Protein AF-A0A944GP94-F1 (afdb_monomer_lite)

Secondary structure (DSSP, 8-state):
----EEE--EEE-SSEEEEEEEEE-TTPPPPPEEEEEEETTEEEEEE-SS-EEEEEEESSTT--EEEEEEEEEEE-TT--EEEEE--GGGGTTTS-EE-TT--EEEEEEEEE-

pLDDT: mean 74.19, std 15.88, range [34.75, 95.69]

Foldseek 3Di:
DPPQDWDWDWDDDPWKTKTKTFRDDPPADDWDKDWDAPDPFKIKIKTFAGKIFIAMATPDPPKDKDWPWKWKWDADPVGDTDTDTDDDVCCVVRGHIAHHRGITMIMTGMDID

Radius of gyration: 14.5 Å; chains: 1; bounding box: 32×46×35 Å

Structure (mmCIF, N/CA/C/O backbone):
data_AF-A0A944GP94-F1
#
_entry.id   AF-A0A944GP94-F1
#
loop_
_atom_site.group_PDB
_atom_site.id
_atom_site.type_symbol
_atom_site.label_atom_id
_atom_site.label_alt_id
_atom_site.label_comp_id
_atom_site.label_asym_id
_atom_site.label_entity_id
_atom_site.label_seq_id
_atom_site.pdbx_PDB_ins_code
_atom_site.Cartn_x
_atom_site.Cartn_y
_atom_site.Cartn_z
_atom_site.occupancy
_atom_site.B_iso_or_equiv
_atom_site.auth_seq_id
_atom_site.auth_comp_id
_atom_site.auth_asym_id
_atom_site.auth_atom_id
_atom_site.pdbx_PDB_model_num
ATOM 1 N N . MET A 1 1 ? 13.403 26.882 -11.442 1.00 34.75 1 MET A N 1
ATOM 2 C CA . MET A 1 1 ? 13.117 25.607 -10.755 1.00 34.75 1 MET A CA 1
ATOM 3 C C . MET A 1 1 ? 11.745 25.187 -11.240 1.00 34.75 1 MET A C 1
ATOM 5 O O . MET A 1 1 ? 10.905 26.077 -11.268 1.00 34.75 1 MET A O 1
ATOM 9 N N . PRO A 1 2 ? 11.532 23.957 -11.732 1.00 37.09 2 PRO A N 1
ATOM 10 C CA . PRO A 1 2 ? 10.187 23.540 -12.100 1.00 37.09 2 PRO A CA 1
ATOM 11 C C . PRO A 1 2 ? 9.357 23.411 -10.820 1.00 37.09 2 PRO A C 1
ATOM 13 O O . PRO A 1 2 ? 9.845 22.878 -9.820 1.00 37.09 2 PRO A O 1
ATOM 16 N N . ASP A 1 3 ? 8.147 23.959 -10.848 1.00 39.84 3 ASP A N 1
ATOM 17 C CA . ASP A 1 3 ? 7.186 23.879 -9.755 1.00 39.84 3 ASP A CA 1
ATOM 18 C C . ASP A 1 3 ? 6.736 22.420 -9.612 1.00 39.84 3 ASP A C 1
ATOM 20 O O . ASP A 1 3 ? 5.954 21.919 -10.417 1.00 39.84 3 ASP A O 1
ATOM 24 N N . ALA A 1 4 ? 7.261 21.718 -8.605 1.00 43.09 4 ALA A N 1
ATOM 25 C CA . ALA A 1 4 ? 6.789 20.385 -8.250 1.00 43.09 4 ALA A CA 1
ATOM 26 C C . ALA A 1 4 ? 5.359 20.508 -7.704 1.00 43.09 4 ALA A C 1
ATOM 28 O O . ALA A 1 4 ? 5.142 20.860 -6.544 1.00 43.09 4 ALA A O 1
ATOM 29 N N . GLY A 1 5 ? 4.375 20.285 -8.572 1.00 46.94 5 GLY A N 1
ATOM 30 C CA . GLY A 1 5 ? 2.971 20.212 -8.193 1.00 46.94 5 GLY A CA 1
ATOM 31 C C . GLY A 1 5 ? 2.648 18.831 -7.632 1.00 46.94 5 GLY A C 1
ATOM 32 O O . GLY A 1 5 ? 3.006 17.820 -8.228 1.00 46.94 5 GLY A O 1
ATOM 33 N N . TRP A 1 6 ? 1.945 18.781 -6.505 1.00 50.44 6 TRP A N 1
ATOM 34 C CA . TRP A 1 6 ? 1.343 17.545 -6.018 1.00 50.44 6 TRP A CA 1
ATOM 35 C C . TRP A 1 6 ? 0.001 17.354 -6.724 1.00 50.44 6 TRP A C 1
ATOM 37 O O . TRP A 1 6 ? -0.856 18.240 -6.670 1.00 50.44 6 TRP A O 1
ATOM 47 N N . ARG A 1 7 ? -0.181 16.225 -7.411 1.00 50.97 7 ARG A N 1
ATOM 48 C CA . ARG A 1 7 ? -1.486 15.816 -7.951 1.00 50.97 7 ARG A CA 1
ATOM 49 C C . ARG A 1 7 ? -2.057 14.700 -7.096 1.00 50.97 7 ARG A C 1
ATOM 51 O O . ARG A 1 7 ? -1.305 13.841 -6.649 1.00 50.97 7 ARG A O 1
ATOM 58 N N . THR A 1 8 ? -3.369 14.759 -6.887 1.00 53.59 8 THR A N 1
ATOM 59 C CA . THR A 1 8 ? -4.128 13.793 -6.098 1.00 53.59 8 THR A CA 1
ATOM 60 C C . THR A 1 8 ? -5.204 13.156 -6.951 1.00 53.59 8 THR A C 1
ATOM 62 O O . THR A 1 8 ? -6.150 13.833 -7.357 1.00 53.59 8 THR A O 1
ATOM 65 N N . THR A 1 9 ? -5.084 11.850 -7.158 1.00 56.34 9 THR A N 1
ATOM 66 C CA . THR A 1 9 ? -6.158 11.015 -7.700 1.00 56.34 9 THR A CA 1
ATOM 67 C C . THR A 1 9 ? -6.976 10.472 -6.533 1.00 56.34 9 THR A C 1
ATOM 69 O O . THR A 1 9 ? -6.404 10.028 -5.540 1.00 56.34 9 THR A O 1
ATOM 72 N N . GLN A 1 10 ? -8.305 10.579 -6.620 1.00 56.91 10 GLN A N 1
ATOM 73 C CA . GLN A 1 10 ? -9.226 10.140 -5.570 1.00 56.91 10 GLN A CA 1
ATOM 74 C C . GLN A 1 10 ? -9.999 8.918 -6.046 1.00 56.91 10 GLN A C 1
ATOM 76 O O . GLN A 1 10 ? -10.787 9.005 -6.991 1.00 56.91 10 GLN A O 1
ATOM 81 N N . PHE A 1 11 ? -9.802 7.795 -5.362 1.00 58.38 11 PHE A N 1
ATOM 82 C CA . PHE A 1 11 ? -10.706 6.657 -5.454 1.00 58.38 11 PHE A CA 1
ATOM 83 C C . PHE A 1 11 ? -11.732 6.764 -4.326 1.00 58.38 11 PHE A C 1
ATOM 85 O O . PHE A 1 11 ? -11.355 6.864 -3.157 1.00 58.38 11 PHE A O 1
ATOM 92 N N . PHE A 1 12 ? -13.016 6.770 -4.684 1.00 53.44 12 PHE A N 1
ATOM 93 C CA . PHE A 1 12 ? -14.114 6.837 -3.727 1.00 53.44 12 PHE A CA 1
ATOM 94 C C . PHE A 1 12 ? -14.726 5.454 -3.541 1.00 53.44 12 PHE A C 1
ATOM 96 O O . PHE A 1 12 ? -15.429 4.960 -4.423 1.00 53.44 12 PHE A O 1
ATOM 103 N N . ASP A 1 13 ? -14.534 4.892 -2.356 1.00 58.91 13 ASP A N 1
ATOM 104 C CA . ASP A 1 13 ? -15.519 3.991 -1.770 1.00 58.91 13 ASP A CA 1
ATOM 105 C C . ASP A 1 13 ? -16.309 4.768 -0.698 1.00 58.91 13 ASP A C 1
ATOM 107 O O . ASP A 1 13 ? -15.874 5.813 -0.215 1.00 58.91 13 ASP A O 1
ATOM 111 N N . ARG A 1 14 ? -17.502 4.299 -0.324 1.00 53.56 14 ARG A N 1
ATOM 112 C CA . ARG A 1 14 ? -18.387 4.955 0.652 1.00 53.56 14 ARG A CA 1
ATOM 113 C C . ARG A 1 14 ? -17.726 5.206 2.015 1.00 53.56 14 ARG A C 1
ATOM 115 O O . ARG A 1 14 ? -18.267 6.001 2.779 1.00 53.56 14 ARG A O 1
ATOM 122 N N . GLN A 1 15 ? -16.609 4.544 2.329 1.00 50.38 15 GLN A N 1
ATOM 123 C CA . GLN A 1 15 ? -15.914 4.651 3.616 1.00 50.38 15 GLN A CA 1
ATOM 124 C C . GLN A 1 15 ? -14.493 5.244 3.541 1.00 50.38 15 GLN A C 1
ATOM 126 O O . GLN A 1 15 ? -14.055 5.862 4.515 1.00 50.38 15 GLN A O 1
ATOM 131 N N . TYR A 1 16 ? -13.791 5.126 2.409 1.00 52.78 16 TYR A N 1
ATOM 132 C CA . TYR A 1 16 ? -12.379 5.507 2.292 1.00 52.78 16 TYR A CA 1
ATOM 133 C C . TYR A 1 16 ? -12.120 6.369 1.061 1.00 52.78 16 TYR A C 1
ATOM 135 O O . TYR A 1 16 ? -12.678 6.135 -0.013 1.00 52.78 16 TYR A O 1
ATOM 143 N N . THR A 1 17 ? -11.207 7.324 1.222 1.00 55.81 17 THR A N 1
ATOM 144 C CA . THR A 1 17 ? -10.625 8.074 0.113 1.00 55.81 17 THR A CA 1
ATOM 145 C C . THR A 1 17 ? -9.150 7.705 0.023 1.00 55.81 17 THR A C 1
ATOM 147 O O . THR A 1 17 ? -8.370 7.991 0.938 1.00 55.81 17 THR A O 1
ATOM 150 N N . LEU A 1 18 ? -8.763 7.063 -1.079 1.00 57.81 18 LEU A N 1
ATOM 151 C CA . LEU A 1 18 ? -7.354 6.847 -1.403 1.00 57.81 18 LEU A CA 1
ATOM 152 C C . LEU A 1 18 ? -6.810 8.132 -2.036 1.00 57.81 18 LEU A C 1
ATOM 154 O O . LEU A 1 18 ? -7.416 8.659 -2.967 1.00 57.81 18 LEU A O 1
ATOM 158 N N . TYR A 1 19 ? -5.704 8.639 -1.507 1.00 58.97 19 TYR A N 1
ATOM 159 C CA . TYR A 1 19 ? -4.975 9.786 -2.025 1.00 58.97 19 TYR A CA 1
ATOM 160 C C . TYR A 1 19 ? -3.637 9.298 -2.547 1.00 58.97 19 TYR A C 1
ATOM 162 O O . TYR A 1 19 ? -2.799 8.804 -1.795 1.00 58.97 19 TYR A O 1
ATOM 170 N N . GLU A 1 20 ? -3.404 9.509 -3.828 1.00 56.72 20 GLU A N 1
ATOM 171 C CA . GLU A 1 20 ? -2.073 9.348 -4.393 1.00 56.72 20 GLU A CA 1
ATOM 172 C C . GLU A 1 20 ? -1.382 10.701 -4.429 1.00 56.72 20 GLU A C 1
ATOM 174 O O . GLU A 1 20 ? -2.017 11.733 -4.641 1.00 56.72 20 GLU A O 1
ATOM 179 N N . THR A 1 21 ? -0.088 10.716 -4.145 1.00 54.53 21 THR A N 1
ATOM 180 C CA . THR A 1 21 ? 0.697 11.946 -4.145 1.00 54.53 21 THR A CA 1
ATOM 181 C C . THR A 1 21 ? 1.877 11.776 -5.091 1.00 54.53 21 THR A C 1
ATOM 183 O O . THR A 1 21 ? 2.754 10.943 -4.858 1.00 54.53 21 THR A O 1
ATOM 186 N N . HIS A 1 22 ? 1.887 12.569 -6.166 1.00 59.34 22 HIS A N 1
ATOM 187 C CA . HIS A 1 22 ? 2.909 12.512 -7.216 1.00 59.34 22 HIS A CA 1
ATOM 188 C C . HIS A 1 22 ? 3.836 13.718 -7.172 1.00 59.34 22 HIS A C 1
ATOM 190 O O . HIS A 1 22 ? 3.383 14.850 -6.994 1.00 59.34 22 HIS A O 1
ATOM 196 N N . LEU A 1 23 ? 5.126 13.489 -7.418 1.00 52.06 23 LEU A N 1
ATOM 197 C CA . LEU A 1 23 ? 6.062 14.567 -7.714 1.00 52.06 23 LEU A CA 1
ATOM 198 C C . LEU A 1 23 ? 5.930 14.902 -9.208 1.00 52.06 23 LEU A C 1
ATOM 200 O O . LEU A 1 23 ? 6.529 14.224 -10.039 1.00 52.06 23 LEU A O 1
ATOM 204 N N . ALA A 1 24 ? 5.113 15.897 -9.568 1.00 48.78 24 ALA A N 1
ATOM 205 C CA . ALA A 1 24 ? 4.972 16.287 -10.969 1.00 48.78 24 ALA A CA 1
ATOM 206 C C . ALA A 1 24 ? 6.257 16.976 -11.454 1.00 48.78 24 ALA A C 1
ATOM 208 O O . ALA A 1 24 ? 6.539 18.122 -11.099 1.00 48.78 24 ALA A O 1
ATOM 209 N N . THR A 1 25 ? 7.046 16.279 -12.266 1.00 52.25 25 THR A N 1
ATOM 210 C CA . THR A 1 25 ? 8.044 16.898 -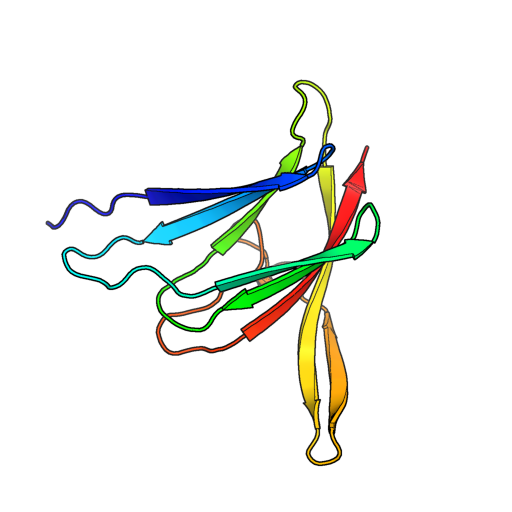13.139 1.00 52.25 25 THR A CA 1
ATOM 211 C C . THR A 1 25 ? 7.356 17.369 -14.416 1.00 52.25 25 THR A C 1
ATOM 213 O O . THR A 1 25 ? 6.521 16.670 -14.984 1.00 52.25 25 THR A O 1
ATOM 216 N N . ASP A 1 26 ? 7.679 18.585 -14.851 1.00 45.78 26 ASP A N 1
ATOM 217 C CA . ASP A 1 26 ? 7.065 19.218 -16.021 1.00 45.78 26 ASP A CA 1
ATOM 218 C C . ASP A 1 26 ? 7.245 18.320 -17.266 1.00 45.78 26 ASP A C 1
ATOM 220 O O . ASP A 1 26 ? 8.375 18.034 -17.669 1.00 45.78 26 ASP A O 1
ATOM 224 N N . GLY A 1 27 ? 6.137 17.822 -17.830 1.00 51.66 27 GLY A N 1
ATOM 225 C CA . GLY A 1 27 ? 6.123 16.889 -18.968 1.00 51.66 27 GLY A CA 1
ATOM 226 C C . GLY A 1 27 ? 6.124 15.386 -18.640 1.00 51.66 27 GLY A C 1
ATOM 227 O O . GLY A 1 27 ? 6.217 14.591 -19.573 1.00 51.66 27 GLY A O 1
ATOM 228 N N . ALA A 1 28 ? 6.023 14.980 -17.369 1.00 54.59 28 ALA A N 1
ATOM 229 C CA . ALA A 1 28 ? 5.868 13.571 -16.995 1.00 54.59 28 ALA A CA 1
ATOM 230 C C . ALA A 1 28 ? 4.470 13.038 -17.362 1.00 54.59 28 ALA A C 1
ATOM 232 O O . ALA A 1 28 ? 3.465 13.718 -17.143 1.00 54.59 28 ALA A O 1
ATOM 233 N N . GLU A 1 29 ? 4.419 11.830 -17.932 1.00 57.25 29 GLU A N 1
ATOM 234 C CA . GLU A 1 29 ? 3.167 11.109 -18.183 1.00 57.25 29 GLU A CA 1
ATOM 235 C C . GLU A 1 29 ? 2.441 10.820 -16.860 1.00 57.25 29 GLU A C 1
ATOM 237 O O . GLU A 1 29 ? 3.076 10.680 -15.811 1.00 57.25 29 GLU A O 1
ATOM 242 N N . GLU A 1 30 ? 1.104 10.778 -16.902 1.00 60.28 30 GLU A N 1
ATOM 243 C CA . GLU A 1 30 ? 0.313 10.441 -15.717 1.00 60.28 30 GLU A CA 1
ATOM 244 C C . GLU A 1 30 ? 0.699 9.032 -15.239 1.00 60.28 30 GLU A C 1
ATOM 246 O O . GLU A 1 30 ? 0.755 8.104 -16.049 1.00 60.28 30 GLU A O 1
ATOM 251 N N . PRO A 1 31 ? 0.971 8.859 -13.940 1.00 62.62 31 PRO A N 1
ATOM 252 C CA . PRO A 1 31 ? 1.364 7.578 -13.390 1.00 62.62 31 PRO A CA 1
ATOM 253 C C . PRO A 1 31 ? 0.222 6.570 -13.528 1.00 62.62 31 PRO A C 1
ATOM 255 O O . PRO A 1 31 ? -0.864 6.739 -12.966 1.00 62.62 31 PRO A O 1
ATOM 258 N N . GLU A 1 32 ? 0.472 5.507 -14.289 1.00 73.25 32 GLU A N 1
ATOM 259 C CA . GLU A 1 32 ? -0.494 4.434 -14.484 1.00 73.25 32 GLU A CA 1
ATOM 260 C C . GLU A 1 32 ? -0.591 3.572 -13.225 1.00 73.25 32 GLU A C 1
ATOM 262 O O . GLU A 1 32 ? 0.405 3.023 -12.734 1.00 73.25 32 GLU A O 1
ATOM 267 N N . HIS A 1 33 ? -1.816 3.449 -12.719 1.00 76.88 33 HIS A N 1
ATOM 268 C CA . HIS A 1 33 ? -2.132 2.685 -11.524 1.00 76.88 33 HIS A CA 1
ATOM 269 C C . HIS A 1 33 ? -3.499 2.015 -11.612 1.00 76.88 33 HIS A C 1
ATOM 271 O O . HIS A 1 33 ? -4.373 2.391 -12.396 1.00 76.88 33 HIS A O 1
ATOM 277 N N . VAL A 1 34 ? -3.670 1.001 -10.774 1.00 82.25 34 VAL A N 1
ATOM 278 C CA . VAL A 1 34 ? -4.901 0.251 -10.573 1.00 82.25 34 VAL A CA 1
ATOM 279 C C . VAL A 1 34 ? -5.144 0.156 -9.077 1.00 82.25 34 VAL A C 1
ATOM 281 O O . VAL A 1 34 ? -4.284 -0.303 -8.329 1.00 82.25 34 VAL A O 1
ATOM 284 N N . VAL A 1 35 ? -6.344 0.543 -8.658 1.00 83.44 35 VAL A N 1
ATOM 285 C CA . VAL A 1 35 ? -6.838 0.341 -7.295 1.00 83.44 35 VAL A CA 1
ATOM 286 C C . VAL A 1 35 ? -8.047 -0.580 -7.368 1.00 83.44 35 VAL A C 1
ATOM 288 O O . VAL A 1 35 ? -8.983 -0.334 -8.129 1.00 83.44 35 VAL A O 1
ATOM 291 N N . MET A 1 36 ? -8.026 -1.649 -6.581 1.00 84.25 36 MET A N 1
ATOM 292 C CA . MET A 1 36 ? -9.114 -2.610 -6.462 1.00 84.25 36 MET A CA 1
ATOM 293 C C . MET A 1 36 ? -9.444 -2.818 -4.989 1.00 84.25 36 MET A C 1
ATOM 295 O O . MET A 1 36 ? -8.560 -3.078 -4.182 1.00 84.25 36 MET A O 1
ATOM 299 N N . GLN A 1 37 ? -10.719 -2.733 -4.631 1.00 84.88 37 GLN A N 1
ATOM 300 C CA . GLN A 1 37 ? -11.169 -3.090 -3.291 1.00 84.88 37 GLN A CA 1
ATOM 301 C C . GLN A 1 37 ? -11.339 -4.612 -3.201 1.00 84.88 37 GLN A C 1
ATOM 303 O O . GLN A 1 37 ? -12.119 -5.193 -3.956 1.00 84.88 37 GLN A O 1
ATOM 308 N N . GLU A 1 38 ? -10.596 -5.254 -2.299 1.00 86.62 38 GLU A N 1
ATOM 309 C CA . GLU A 1 38 ? -10.666 -6.704 -2.061 1.00 86.62 38 GLU A CA 1
ATOM 310 C C . GLU A 1 38 ? -11.655 -7.046 -0.931 1.00 86.62 38 GLU A C 1
ATOM 312 O O . GLU A 1 38 ? -12.309 -8.088 -0.978 1.00 86.62 38 GLU A O 1
ATOM 317 N N . ALA A 1 39 ? -11.792 -6.163 0.066 1.00 88.44 39 ALA A N 1
ATOM 318 C CA . ALA A 1 39 ? -12.748 -6.266 1.173 1.00 88.44 39 ALA A CA 1
ATOM 319 C C . ALA A 1 39 ? -13.167 -4.868 1.667 1.00 88.44 39 ALA A C 1
ATOM 321 O O . ALA A 1 39 ? -12.681 -3.864 1.153 1.00 88.44 39 ALA A O 1
ATOM 322 N N . GLU A 1 40 ? -14.058 -4.790 2.664 1.00 84.50 40 GLU A N 1
ATOM 323 C CA . GLU A 1 40 ? -14.540 -3.509 3.217 1.00 84.50 40 GLU A CA 1
ATOM 324 C C . GLU A 1 40 ? -13.375 -2.587 3.615 1.00 84.50 40 GLU A C 1
ATOM 326 O O . GLU A 1 40 ? -13.345 -1.429 3.217 1.00 84.50 40 GLU A O 1
ATOM 331 N N . ASP A 1 41 ? -12.366 -3.132 4.289 1.00 86.94 41 ASP A N 1
ATOM 332 C CA . ASP A 1 41 ? -11.203 -2.428 4.827 1.00 86.94 41 ASP A CA 1
ATOM 333 C C . ASP A 1 41 ? -9.887 -2.753 4.092 1.00 86.94 41 ASP A C 1
ATOM 335 O O . ASP A 1 41 ? -8.810 -2.418 4.589 1.00 86.94 41 ASP A O 1
ATOM 339 N N . GLN A 1 42 ? -9.944 -3.403 2.922 1.00 88.88 42 GLN A N 1
ATOM 340 C CA . GLN A 1 42 ? -8.761 -3.902 2.212 1.00 88.88 42 GLN A CA 1
ATOM 341 C C . GLN A 1 42 ? -8.742 -3.515 0.731 1.00 88.88 42 GLN A C 1
ATOM 343 O O . GLN A 1 42 ? -9.704 -3.736 -0.008 1.00 88.88 42 GLN A O 1
ATOM 348 N N . PHE A 1 43 ? -7.590 -3.024 0.280 1.00 88.00 43 PHE A N 1
ATOM 349 C CA . PHE A 1 43 ? -7.352 -2.537 -1.074 1.00 88.00 43 PHE A CA 1
ATOM 350 C C . PHE A 1 43 ? -6.085 -3.153 -1.663 1.00 88.00 43 PHE A C 1
ATOM 352 O O . PHE A 1 43 ? -5.059 -3.240 -0.993 1.00 88.00 43 PHE A O 1
ATOM 359 N N . LEU A 1 44 ? -6.136 -3.514 -2.939 1.00 89.25 44 LEU A N 1
ATOM 360 C CA . LEU A 1 44 ? -4.977 -3.805 -3.766 1.00 89.25 44 LEU A CA 1
ATOM 361 C C . LEU A 1 44 ? -4.665 -2.570 -4.612 1.00 89.25 44 LEU A C 1
ATOM 363 O O . LEU A 1 44 ? -5.509 -2.109 -5.378 1.00 89.25 44 LEU A O 1
ATOM 367 N N . VAL A 1 45 ? -3.451 -2.050 -4.483 1.00 88.19 45 VAL A N 1
ATOM 368 C CA . VAL A 1 45 ? -2.944 -0.918 -5.262 1.00 88.19 45 VAL A CA 1
ATOM 369 C C . VAL A 1 45 ? -1.750 -1.404 -6.063 1.00 88.19 45 VAL A C 1
ATOM 371 O O . VAL A 1 45 ? -0.796 -1.905 -5.481 1.00 88.19 45 VAL A O 1
ATOM 374 N N . ALA A 1 46 ? -1.780 -1.264 -7.380 1.00 87.19 46 ALA A N 1
ATOM 375 C CA . ALA A 1 46 ? -0.660 -1.584 -8.253 1.00 87.19 46 ALA A CA 1
ATOM 376 C C . ALA A 1 46 ? -0.342 -0.393 -9.151 1.00 87.19 46 ALA A C 1
ATOM 378 O O . ALA A 1 46 ? -1.253 0.264 -9.644 1.00 87.19 46 ALA A O 1
ATOM 379 N N . GLY A 1 47 ? 0.937 -0.127 -9.390 1.00 84.88 47 GLY A N 1
ATOM 380 C CA . GLY A 1 47 ? 1.380 0.975 -10.240 1.00 84.88 47 GLY A CA 1
ATOM 381 C C . GLY A 1 47 ? 2.780 0.733 -10.782 1.00 84.88 47 GLY A C 1
ATOM 382 O O . GLY A 1 47 ? 3.497 -0.142 -10.287 1.00 84.88 47 GLY A O 1
ATOM 383 N N . GLY A 1 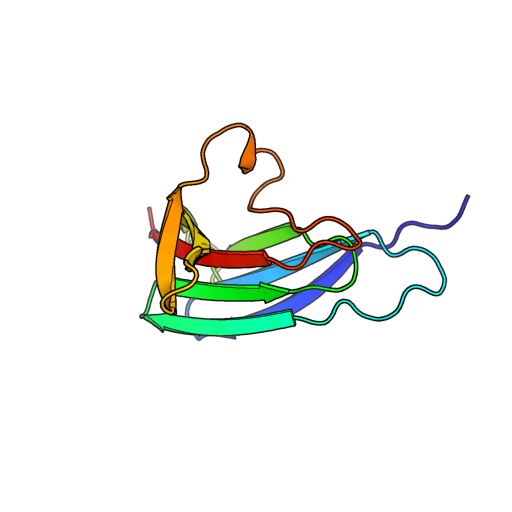48 ? 3.155 1.470 -11.828 1.00 69.00 48 GLY A N 1
ATOM 384 C CA . GLY A 1 48 ? 4.399 1.168 -12.543 1.00 69.00 48 GLY A CA 1
ATOM 385 C C . GLY A 1 48 ? 5.092 2.290 -13.306 1.00 69.00 48 GLY A C 1
ATOM 386 O O . GLY A 1 48 ? 6.186 2.075 -13.821 1.00 69.00 48 GLY A O 1
ATOM 387 N N . ILE A 1 49 ? 4.482 3.469 -13.412 1.00 67.06 49 ILE A N 1
ATOM 388 C CA . ILE A 1 49 ? 5.058 4.604 -14.142 1.00 67.06 49 ILE A CA 1
ATOM 389 C C . ILE A 1 49 ? 5.023 5.810 -13.207 1.00 67.06 49 ILE A C 1
ATOM 391 O O . ILE A 1 49 ? 3.970 6.099 -12.654 1.00 67.06 49 ILE A O 1
ATOM 395 N N . GLY A 1 50 ? 6.152 6.501 -13.015 1.00 64.81 50 GLY A N 1
ATOM 396 C CA . GLY A 1 50 ? 6.262 7.679 -12.149 1.00 64.81 50 GLY A CA 1
ATOM 397 C C . GLY A 1 50 ? 6.463 7.384 -10.655 1.00 64.81 50 GLY A C 1
ATOM 398 O O . GLY A 1 50 ? 6.326 6.261 -10.179 1.00 64.81 50 GLY A O 1
ATOM 399 N N . ASN A 1 51 ? 6.815 8.424 -9.889 1.00 69.94 51 ASN A N 1
ATOM 400 C CA . ASN A 1 51 ? 6.928 8.329 -8.430 1.00 69.94 51 ASN A CA 1
ATOM 401 C C . ASN A 1 51 ? 5.537 8.418 -7.783 1.00 69.94 51 ASN A C 1
ATOM 403 O O . ASN A 1 51 ? 4.830 9.417 -7.957 1.00 69.94 51 ASN A O 1
ATOM 407 N N . MET A 1 52 ? 5.180 7.412 -6.987 1.00 75.12 52 MET A N 1
ATOM 408 C CA . MET A 1 52 ? 3.892 7.315 -6.305 1.00 75.12 52 MET A CA 1
ATOM 409 C C . MET A 1 52 ? 4.079 7.083 -4.812 1.00 75.12 52 MET A C 1
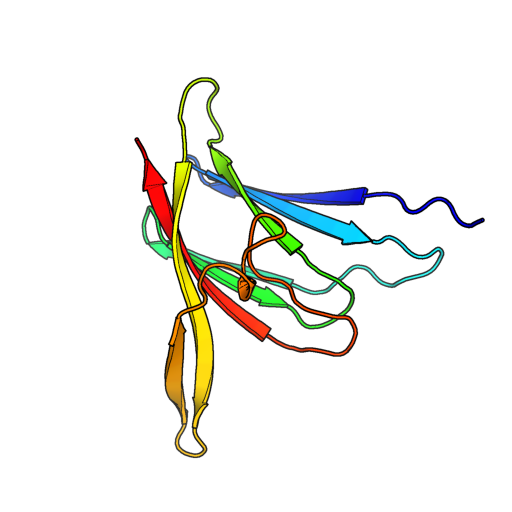ATOM 411 O O . MET A 1 52 ? 4.813 6.188 -4.396 1.00 75.12 52 MET A O 1
ATOM 415 N N . VAL A 1 53 ? 3.362 7.863 -4.008 1.00 76.12 53 VAL A N 1
ATOM 416 C CA . VAL A 1 53 ? 3.129 7.571 -2.592 1.00 76.12 53 VAL A CA 1
ATOM 417 C C . VAL A 1 53 ? 1.643 7.305 -2.413 1.00 76.12 53 VAL A C 1
ATOM 419 O O . VAL A 1 53 ? 0.822 8.136 -2.810 1.00 76.12 53 VAL A O 1
ATOM 422 N N . VAL A 1 54 ? 1.306 6.160 -1.823 1.00 76.50 54 VAL A N 1
ATOM 423 C CA . VAL A 1 54 ? -0.083 5.804 -1.523 1.00 76.50 54 VAL A CA 1
ATOM 424 C C . VAL A 1 54 ? -0.419 6.279 -0.118 1.00 76.50 54 VAL A C 1
ATOM 426 O O . VAL A 1 54 ? 0.214 5.866 0.849 1.00 76.50 54 VAL A O 1
ATOM 429 N N . SER A 1 55 ? -1.433 7.122 0.019 1.00 73.56 55 SER A N 1
ATOM 430 C CA . SER A 1 55 ? -1.952 7.574 1.307 1.00 73.56 55 SER A CA 1
ATOM 431 C C . SER A 1 55 ? -3.448 7.299 1.384 1.00 73.56 55 SER A C 1
ATOM 433 O O . SER A 1 55 ? -4.160 7.375 0.389 1.00 73.56 55 SER A O 1
ATOM 435 N N . VAL A 1 56 ? -3.958 6.961 2.565 1.00 71.12 56 VAL A N 1
ATOM 436 C CA . VAL A 1 56 ? -5.373 6.604 2.737 1.00 71.12 56 VAL A CA 1
ATOM 437 C C . VAL A 1 56 ? -5.955 7.414 3.874 1.00 71.12 56 VAL A C 1
ATOM 439 O O . VAL A 1 56 ? -5.368 7.495 4.952 1.00 71.12 56 VAL A O 1
ATOM 442 N N . TYR A 1 57 ? -7.112 8.021 3.629 1.00 70.38 57 TYR A N 1
ATOM 443 C CA . TYR A 1 57 ? -7.790 8.877 4.591 1.00 70.38 57 TYR A CA 1
ATOM 444 C C . TYR A 1 57 ? -9.263 8.484 4.704 1.00 70.38 57 TYR A C 1
ATOM 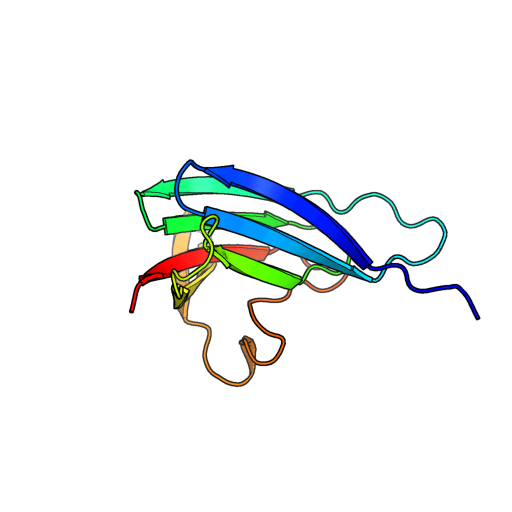446 O O . TYR A 1 57 ? -9.863 7.934 3.777 1.00 70.38 57 TYR A O 1
ATOM 454 N N . ALA A 1 58 ? -9.856 8.785 5.858 1.00 68.69 58 ALA A N 1
ATOM 455 C CA . ALA A 1 58 ? -11.282 8.596 6.066 1.00 68.69 58 ALA A CA 1
ATOM 456 C C . ALA A 1 58 ? -12.065 9.621 5.238 1.00 68.69 58 ALA A C 1
ATOM 458 O O . ALA A 1 58 ? -11.715 10.804 5.220 1.00 68.69 58 ALA A O 1
ATOM 459 N N . ALA A 1 59 ? -13.142 9.179 4.588 1.00 67.25 59 ALA A N 1
ATOM 460 C CA . ALA A 1 59 ? -13.990 10.065 3.792 1.00 67.25 59 ALA A CA 1
ATOM 461 C C . ALA A 1 59 ? -14.792 11.061 4.659 1.00 67.25 59 ALA A C 1
ATOM 463 O O . ALA A 1 59 ? -15.111 12.165 4.218 1.00 67.25 59 ALA A O 1
ATOM 464 N N . GLU A 1 60 ? -15.110 10.694 5.903 1.00 70.75 60 GLU A N 1
ATOM 465 C CA . GLU A 1 60 ? -15.926 11.506 6.811 1.00 70.75 60 GLU A CA 1
ATOM 466 C C . GLU A 1 60 ? -15.073 12.240 7.855 1.00 70.75 60 GLU A C 1
ATOM 468 O O . GLU A 1 60 ? -14.196 11.662 8.504 1.00 70.75 60 GLU A O 1
ATOM 473 N N . GLN A 1 61 ? -15.372 13.526 8.075 1.00 70.25 61 GLN A N 1
ATOM 474 C CA . GLN A 1 61 ? -14.731 14.308 9.133 1.00 70.25 61 GLN A CA 1
ATOM 475 C C . GLN A 1 61 ? -14.982 13.686 10.512 1.00 70.25 61 GLN A C 1
ATOM 477 O O . GLN A 1 61 ? -16.122 13.455 10.906 1.00 70.25 61 GLN A O 1
ATOM 482 N N . GLY A 1 62 ? -13.904 13.484 11.271 1.00 71.81 62 GLY A N 1
ATOM 483 C CA . GLY A 1 62 ? -13.952 12.950 12.634 1.00 71.81 62 GLY A CA 1
ATOM 484 C C . GLY A 1 62 ? -13.646 11.457 12.739 1.00 71.81 62 GLY A C 1
ATOM 485 O O . GLY A 1 62 ? -13.322 11.010 13.837 1.00 71.81 62 GLY A O 1
ATOM 486 N N . ARG A 1 63 ? -13.656 10.714 11.625 1.00 76.31 63 ARG A N 1
ATOM 487 C CA . ARG A 1 63 ? -13.180 9.326 11.581 1.00 76.31 63 ARG A CA 1
ATOM 488 C C . ARG A 1 63 ? -11.666 9.302 11.420 1.00 76.31 63 ARG A C 1
ATOM 490 O O . ARG A 1 63 ? -11.102 10.060 10.629 1.00 76.31 63 ARG A O 1
ATOM 497 N N . ARG A 1 64 ? -10.996 8.463 12.206 1.00 80.56 64 ARG A N 1
ATOM 498 C CA . ARG A 1 64 ? -9.546 8.277 12.142 1.00 80.56 64 ARG A CA 1
ATOM 499 C C . ARG A 1 64 ? -9.271 6.882 11.629 1.00 80.56 64 ARG A C 1
ATOM 501 O O . ARG A 1 64 ? -9.751 5.907 12.192 1.00 80.56 64 ARG A O 1
ATOM 508 N N . VAL A 1 65 ? -8.501 6.816 10.554 1.00 81.50 65 VAL A N 1
ATOM 509 C CA . VAL A 1 65 ? -8.069 5.562 9.947 1.00 81.50 65 VAL A CA 1
ATOM 510 C C . VAL A 1 65 ? -6.554 5.510 9.954 1.00 81.50 65 VAL A C 1
ATOM 512 O O . VAL A 1 65 ? -5.887 6.540 9.835 1.00 81.50 65 VAL A O 1
ATOM 515 N N . ALA A 1 66 ? -6.018 4.311 10.108 1.00 81.94 66 ALA A N 1
ATOM 516 C CA . ALA A 1 66 ? -4.600 4.036 9.972 1.00 81.94 66 ALA A CA 1
ATOM 517 C C . ALA A 1 66 ? -4.401 2.702 9.252 1.00 81.94 66 ALA A C 1
ATOM 519 O O . ALA A 1 66 ? -5.324 1.892 9.139 1.00 81.94 66 ALA A O 1
ATOM 520 N N . PHE A 1 67 ? -3.186 2.483 8.759 1.00 85.88 67 PHE A N 1
ATOM 521 C CA . PHE A 1 67 ? -2.805 1.202 8.184 1.00 85.88 67 PHE A CA 1
ATOM 522 C C . PHE A 1 67 ? -2.764 0.138 9.284 1.00 85.88 67 PHE A C 1
ATOM 524 O O . PHE A 1 67 ? -1.983 0.248 10.228 1.00 85.88 67 PHE A O 1
ATOM 531 N N . GLU A 1 68 ? -3.592 -0.895 9.153 1.00 88.31 68 GLU A N 1
ATOM 532 C CA . GLU A 1 68 ? -3.448 -2.132 9.925 1.00 88.31 68 GLU A CA 1
ATOM 533 C C . GLU A 1 68 ? -2.273 -2.936 9.367 1.00 88.31 68 GLU A C 1
ATOM 535 O O . GLU A 1 68 ? -1.436 -3.454 10.110 1.00 88.31 68 GLU A O 1
ATOM 540 N N . SER A 1 69 ? -2.187 -3.006 8.037 1.00 90.31 69 SER A N 1
ATOM 541 C CA . SER A 1 69 ? -1.088 -3.655 7.342 1.00 90.31 69 SER A CA 1
ATOM 542 C C . SER A 1 69 ? -0.868 -3.116 5.942 1.00 90.31 69 SER A C 1
ATOM 544 O O . SER A 1 69 ? -1.807 -2.718 5.259 1.00 90.31 69 SER A O 1
ATOM 546 N N . VAL A 1 70 ? 0.384 -3.180 5.497 1.00 91.38 70 VAL A N 1
ATOM 547 C CA . VAL A 1 70 ? 0.771 -2.952 4.107 1.00 91.38 70 VAL A CA 1
ATOM 548 C C . VAL A 1 70 ? 1.698 -4.087 3.694 1.00 91.38 70 VAL A C 1
ATOM 550 O O . VAL A 1 70 ? 2.769 -4.248 4.273 1.00 91.38 70 VAL A O 1
ATOM 553 N N . ASP A 1 71 ? 1.276 -4.882 2.722 1.00 93.94 71 ASP A N 1
ATOM 554 C CA . ASP A 1 71 ? 2.025 -6.021 2.200 1.00 93.94 71 ASP A CA 1
ATOM 555 C C . ASP A 1 71 ? 2.395 -5.761 0.738 1.00 93.94 71 ASP A C 1
ATOM 557 O O . ASP A 1 71 ? 1.511 -5.551 -0.088 1.00 93.94 71 ASP A O 1
ATOM 561 N N . GLU A 1 72 ? 3.683 -5.781 0.396 1.00 93.19 72 GLU A N 1
ATOM 562 C CA . GLU A 1 72 ? 4.118 -5.827 -1.001 1.00 93.19 72 GLU A CA 1
ATOM 563 C C . GLU A 1 72 ? 3.808 -7.210 -1.579 1.00 93.19 72 GLU A C 1
ATOM 565 O O . GLU A 1 72 ? 4.221 -8.237 -1.034 1.00 93.19 72 GLU A O 1
ATOM 570 N N . VAL A 1 73 ? 3.059 -7.217 -2.681 1.00 94.69 73 VAL A N 1
ATOM 571 C CA . VAL A 1 73 ? 2.630 -8.416 -3.394 1.00 94.69 73 VAL A CA 1
ATOM 572 C C . VAL A 1 73 ? 3.637 -8.713 -4.496 1.00 94.69 73 VAL A C 1
ATOM 574 O O . VAL A 1 73 ? 3.840 -7.917 -5.413 1.00 94.69 73 VAL A O 1
ATOM 577 N N . THR A 1 74 ? 4.247 -9.889 -4.419 1.00 93.81 74 THR A N 1
ATOM 578 C CA . THR A 1 74 ? 5.139 -10.435 -5.446 1.00 93.81 74 THR A CA 1
ATOM 579 C C . THR A 1 74 ? 4.725 -11.865 -5.783 1.00 93.81 74 THR A C 1
ATOM 581 O O . THR A 1 74 ? 3.867 -12.442 -5.117 1.00 93.81 74 THR A O 1
ATOM 584 N N . PHE A 1 75 ? 5.301 -12.440 -6.838 1.00 93.50 75 PHE A N 1
ATOM 585 C CA . PHE A 1 75 ? 5.006 -13.809 -7.264 1.00 93.50 75 PHE A CA 1
ATOM 586 C C . PHE A 1 75 ? 6.306 -14.580 -7.490 1.00 93.50 75 PHE A C 1
ATOM 588 O O . PHE A 1 75 ? 7.278 -14.013 -7.997 1.00 93.50 75 PHE A O 1
ATOM 595 N N . ASP A 1 76 ? 6.329 -15.860 -7.117 1.00 95.06 76 ASP A N 1
ATOM 596 C CA . ASP A 1 76 ? 7.418 -16.763 -7.499 1.00 95.06 76 ASP A CA 1
ATOM 597 C C . ASP A 1 76 ? 7.305 -17.211 -8.971 1.00 95.06 76 ASP A C 1
ATOM 599 O O . ASP A 1 76 ? 6.393 -16.818 -9.706 1.00 95.06 76 ASP A O 1
ATOM 603 N N . ALA A 1 77 ? 8.264 -18.021 -9.430 1.00 95.19 77 ALA A N 1
ATOM 604 C CA . ALA A 1 77 ? 8.300 -18.497 -10.814 1.00 95.19 77 ALA A CA 1
ATOM 605 C C . ALA A 1 77 ? 7.131 -19.441 -11.150 1.00 95.19 77 ALA A C 1
ATOM 607 O O . ALA A 1 77 ? 6.787 -19.621 -12.319 1.00 95.19 77 ALA A O 1
ATOM 608 N N . GLU A 1 78 ? 6.523 -20.037 -10.129 1.00 95.69 78 GLU A N 1
ATOM 609 C CA . GLU A 1 78 ? 5.387 -20.942 -10.203 1.00 95.69 78 GLU A CA 1
ATOM 610 C C . GLU A 1 78 ? 4.038 -20.202 -10.121 1.00 95.69 78 GLU A C 1
ATOM 612 O O . GLU A 1 78 ? 2.987 -20.819 -10.306 1.00 95.69 78 GLU A O 1
ATOM 617 N N . GLY A 1 79 ? 4.061 -18.883 -9.905 1.00 92.12 79 GLY A N 1
ATOM 618 C CA . GLY A 1 79 ? 2.879 -18.032 -9.800 1.00 92.12 79 GLY A CA 1
ATOM 619 C C . GLY A 1 79 ? 2.223 -18.040 -8.418 1.00 92.12 79 GLY A C 1
ATOM 620 O O . GLY A 1 79 ? 1.087 -17.580 -8.295 1.00 92.12 79 GLY A O 1
ATOM 621 N N . ASN A 1 80 ? 2.895 -18.546 -7.382 1.00 93.19 80 ASN A N 1
ATOM 622 C CA . ASN A 1 80 ? 2.408 -18.437 -6.012 1.00 93.19 80 ASN A CA 1
ATOM 623 C C . ASN A 1 80 ? 2.644 -17.021 -5.488 1.00 93.19 80 ASN A C 1
ATOM 625 O O . ASN A 1 80 ? 3.700 -16.424 -5.700 1.00 93.19 80 ASN A O 1
ATOM 629 N N . GLU A 1 81 ? 1.650 -16.500 -4.774 1.00 93.44 81 GLU A N 1
ATOM 630 C CA . GLU A 1 81 ? 1.729 -15.192 -4.136 1.00 93.44 81 GLU A CA 1
ATOM 631 C C . GLU A 1 81 ? 2.740 -15.213 -2.979 1.00 93.44 81 GLU A C 1
ATOM 633 O O . GLU A 1 81 ? 2.714 -16.094 -2.115 1.00 93.44 81 GLU A O 1
ATOM 638 N N . LEU A 1 82 ? 3.607 -14.205 -2.952 1.00 94.50 82 LEU A N 1
ATOM 639 C CA . LEU A 1 82 ? 4.560 -13.925 -1.890 1.00 94.50 82 LEU A CA 1
ATOM 640 C C . LEU A 1 82 ? 4.266 -12.535 -1.321 1.00 94.50 82 LEU A C 1
ATOM 642 O O . LEU A 1 82 ? 4.173 -11.557 -2.065 1.00 94.50 82 LEU A O 1
ATOM 646 N N . LEU A 1 83 ? 4.150 -12.446 0.005 1.00 93.88 83 LEU A N 1
ATOM 647 C CA . LEU A 1 83 ? 3.832 -11.204 0.709 1.00 93.88 83 LEU A CA 1
ATOM 648 C C . LEU A 1 83 ? 5.017 -10.749 1.560 1.00 93.88 83 LEU A C 1
ATOM 650 O O . LEU A 1 83 ? 5.479 -11.487 2.435 1.00 93.88 83 LEU A O 1
ATOM 654 N N . HIS A 1 84 ? 5.480 -9.520 1.329 1.00 93.06 84 HIS A N 1
ATOM 655 C CA . HIS A 1 84 ? 6.467 -8.848 2.177 1.00 93.06 84 HIS A CA 1
ATOM 656 C C . HIS A 1 84 ? 5.800 -7.722 2.968 1.00 93.06 84 HIS A C 1
ATOM 658 O O . HIS A 1 84 ? 5.393 -6.708 2.404 1.00 93.06 84 HIS A O 1
ATOM 664 N N . ARG A 1 85 ? 5.681 -7.898 4.287 1.00 92.38 85 ARG A N 1
ATOM 665 C CA . ARG A 1 85 ? 5.078 -6.907 5.186 1.00 92.38 85 ARG A CA 1
ATOM 666 C C . ARG A 1 85 ? 6.000 -5.699 5.325 1.00 92.38 85 ARG A C 1
ATOM 668 O O . ARG A 1 85 ? 7.043 -5.806 5.971 1.00 92.38 85 ARG A O 1
ATOM 675 N N . LEU A 1 86 ? 5.562 -4.551 4.815 1.00 89.62 86 LEU A N 1
ATOM 676 C CA . LEU A 1 86 ? 6.252 -3.285 5.034 1.00 89.62 86 LEU A CA 1
ATOM 677 C C . LEU A 1 86 ? 6.073 -2.826 6.481 1.00 89.62 86 LEU A C 1
ATOM 679 O O . LEU A 1 86 ? 5.001 -2.983 7.078 1.00 89.62 86 LEU A O 1
ATOM 683 N N . ASN A 1 87 ? 7.117 -2.232 7.053 1.00 80.06 87 ASN A N 1
ATOM 684 C CA . ASN A 1 87 ? 7.057 -1.656 8.393 1.00 80.06 87 ASN A CA 1
ATOM 685 C C . ASN A 1 87 ? 7.892 -0.376 8.525 1.00 80.06 87 ASN A C 1
ATOM 687 O O . ASN A 1 87 ? 8.795 -0.127 7.733 1.00 80.06 87 ASN A O 1
ATOM 691 N N . GLY A 1 88 ? 7.570 0.436 9.544 1.00 69.81 88 GLY A N 1
ATOM 692 C CA . GLY A 1 88 ? 8.376 1.570 10.013 1.00 69.81 88 GLY A CA 1
ATOM 693 C C . GLY A 1 88 ? 8.956 2.437 8.891 1.00 69.81 88 GLY A C 1
ATOM 694 O O . GLY A 1 88 ? 8.247 3.251 8.288 1.00 69.81 88 GLY A O 1
ATOM 695 N N . ASP A 1 89 ? 10.244 2.229 8.618 1.00 71.00 89 ASP A N 1
ATOM 696 C CA . ASP A 1 89 ? 11.057 2.948 7.632 1.00 71.00 89 ASP A CA 1
ATOM 697 C C . ASP A 1 89 ? 10.484 2.876 6.204 1.00 71.00 89 ASP A C 1
ATOM 699 O O . ASP A 1 89 ? 10.521 3.864 5.469 1.00 71.00 89 ASP A O 1
ATOM 703 N N . GLU A 1 90 ? 9.866 1.755 5.824 1.00 66.81 90 GLU A N 1
ATOM 704 C CA . GLU A 1 90 ? 9.288 1.536 4.489 1.00 66.81 90 GLU A CA 1
ATOM 705 C C . GLU A 1 90 ? 7.959 2.283 4.273 1.00 66.81 90 GLU A C 1
ATOM 707 O O . GLU A 1 90 ? 7.532 2.482 3.138 1.00 66.81 90 GLU A O 1
ATOM 712 N N . THR A 1 91 ? 7.327 2.748 5.355 1.00 68.94 91 THR A N 1
ATOM 713 C CA . THR A 1 91 ? 6.075 3.531 5.337 1.00 68.94 91 THR A CA 1
ATOM 714 C C . THR A 1 91 ? 6.244 4.952 5.882 1.00 68.94 91 THR A C 1
ATOM 716 O O . THR A 1 91 ? 5.265 5.669 6.090 1.00 68.94 91 THR A O 1
ATOM 719 N N . THR A 1 92 ? 7.484 5.389 6.132 1.00 63.47 92 THR A N 1
ATOM 720 C CA . THR A 1 92 ? 7.783 6.639 6.860 1.00 63.47 92 THR A CA 1
ATOM 721 C C . THR A 1 92 ? 7.275 7.904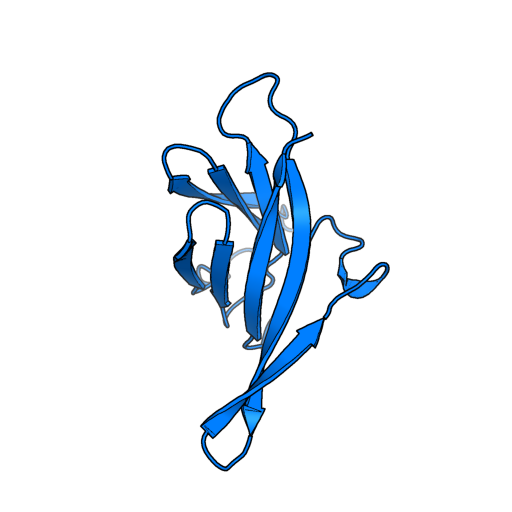 6.161 1.00 63.47 92 THR A C 1
ATOM 723 O O . THR A 1 92 ? 7.059 8.924 6.812 1.00 63.47 92 THR A O 1
ATOM 726 N N . LEU A 1 93 ? 7.011 7.845 4.854 1.00 65.81 93 LEU A N 1
ATOM 727 C CA . LEU A 1 93 ? 6.435 8.954 4.085 1.00 65.81 93 LEU A CA 1
ATOM 728 C C . LEU A 1 93 ? 4.897 9.002 4.118 1.00 65.81 93 LEU A C 1
ATOM 730 O O . LEU A 1 93 ? 4.293 9.719 3.327 1.00 65.81 93 LEU A O 1
ATOM 734 N N . GLY A 1 94 ? 4.259 8.272 5.038 1.00 69.62 94 GLY A N 1
ATOM 735 C CA . GLY A 1 94 ? 2.800 8.231 5.166 1.00 69.62 94 GLY A CA 1
ATOM 736 C C . GLY A 1 94 ? 2.132 7.126 4.345 1.00 69.62 94 GLY A C 1
ATOM 737 O O . GLY A 1 94 ? 0.916 7.164 4.171 1.00 69.62 94 GLY A O 1
ATOM 738 N N . GLY A 1 95 ? 2.910 6.151 3.865 1.00 77.81 95 GLY A N 1
ATOM 739 C CA . GLY A 1 95 ? 2.439 4.959 3.161 1.00 77.81 95 GLY A CA 1
ATOM 740 C C . GLY A 1 95 ? 3.499 4.359 2.229 1.00 77.81 95 GLY A C 1
ATOM 741 O O . GLY A 1 95 ? 4.641 4.833 2.230 1.00 77.81 95 GLY A O 1
ATOM 742 N N . PRO A 1 96 ? 3.163 3.292 1.480 1.00 83.06 96 PRO A N 1
ATOM 743 C CA . PRO A 1 96 ? 4.100 2.634 0.580 1.00 83.06 96 PRO A CA 1
ATOM 744 C C . PRO A 1 96 ? 4.459 3.521 -0.616 1.00 83.06 96 PRO A C 1
ATOM 746 O O . PRO A 1 96 ? 3.661 4.345 -1.074 1.00 83.06 96 PRO A O 1
ATOM 749 N N . VAL A 1 97 ? 5.678 3.325 -1.122 1.00 82.31 97 VAL A N 1
ATOM 750 C CA . VAL A 1 97 ? 6.263 4.137 -2.192 1.00 82.31 97 VAL A CA 1
ATOM 751 C C . VAL A 1 97 ? 6.620 3.258 -3.384 1.00 82.31 97 VAL A C 1
ATOM 753 O O . VAL A 1 97 ? 7.310 2.252 -3.227 1.00 82.31 97 VAL A O 1
ATOM 756 N N . ILE A 1 98 ? 6.200 3.682 -4.574 1.00 81.94 98 ILE A N 1
ATOM 757 C CA . ILE A 1 98 ? 6.670 3.161 -5.862 1.00 81.94 98 ILE A CA 1
ATOM 758 C C . ILE A 1 98 ? 7.583 4.226 -6.456 1.00 81.94 98 ILE A C 1
ATOM 760 O O . ILE A 1 98 ? 7.155 5.366 -6.658 1.00 81.94 98 ILE A O 1
ATOM 764 N N . ARG A 1 99 ? 8.860 3.898 -6.671 1.00 79.00 99 ARG A N 1
ATOM 765 C CA . ARG A 1 99 ? 9.796 4.842 -7.294 1.00 79.00 99 ARG A CA 1
ATOM 766 C C . ARG A 1 99 ? 9.644 4.829 -8.809 1.00 79.00 99 ARG A C 1
ATOM 768 O O . ARG A 1 99 ? 9.195 3.849 -9.390 1.00 79.00 99 ARG A O 1
ATOM 775 N N . ASP A 1 100 ? 10.081 5.908 -9.444 1.00 76.19 100 ASP A N 1
ATOM 776 C CA . ASP A 1 100 ? 10.116 6.000 -10.900 1.00 76.19 100 ASP A CA 1
ATOM 777 C C . ASP A 1 100 ? 10.911 4.836 -11.519 1.00 76.19 100 ASP A C 1
ATOM 779 O O . ASP A 1 100 ? 12.034 4.536 -11.101 1.00 76.19 100 ASP A O 1
ATOM 783 N N . GLY A 1 101 ? 10.301 4.167 -12.497 1.00 75.94 101 GLY A N 1
ATOM 784 C CA . GLY A 1 101 ? 10.829 2.959 -13.135 1.00 75.94 101 GLY A CA 1
ATOM 785 C C . GLY A 1 101 ? 10.626 1.650 -12.358 1.00 75.94 101 GLY A C 1
ATOM 786 O O . GLY A 1 101 ? 11.028 0.599 -12.858 1.00 75.94 101 GLY A O 1
ATOM 787 N N . GLU A 1 102 ? 10.015 1.676 -11.169 1.00 83.69 102 GLU A N 1
ATOM 788 C CA . GLU A 1 102 ? 9.598 0.471 -10.445 1.00 83.69 102 GLU A CA 1
ATOM 789 C C . GLU A 1 102 ? 8.139 0.121 -10.757 1.00 83.69 102 GLU A C 1
ATOM 791 O O . GLU A 1 102 ? 7.291 0.997 -10.889 1.00 83.69 102 GLU A O 1
ATOM 796 N N . VAL A 1 103 ? 7.839 -1.180 -10.803 1.00 86.12 103 VAL A N 1
ATOM 797 C CA . VAL A 1 103 ? 6.468 -1.701 -10.836 1.00 86.12 103 VAL A CA 1
ATOM 798 C C . VAL A 1 103 ? 6.235 -2.486 -9.559 1.00 86.12 103 VAL A C 1
ATOM 800 O O . VAL A 1 103 ? 6.948 -3.457 -9.295 1.00 86.12 103 VAL A O 1
ATOM 803 N N . LYS A 1 104 ? 5.259 -2.058 -8.761 1.00 90.38 104 LYS A N 1
ATOM 804 C CA . LYS A 1 104 ? 4.942 -2.668 -7.466 1.00 90.38 104 LYS A CA 1
ATOM 805 C C . LYS A 1 104 ? 3.440 -2.783 -7.271 1.00 90.38 104 LYS A C 1
ATOM 807 O O . LYS A 1 104 ? 2.661 -2.005 -7.821 1.00 90.38 104 LYS A O 1
ATOM 812 N N . ALA A 1 105 ? 3.058 -3.753 -6.451 1.00 91.06 105 ALA A N 1
ATOM 813 C CA . ALA A 1 105 ? 1.702 -3.920 -5.966 1.00 91.06 105 ALA A CA 1
ATOM 814 C C . ALA A 1 105 ? 1.713 -4.035 -4.442 1.00 91.06 105 ALA A C 1
ATOM 816 O O . ALA A 1 105 ? 2.584 -4.686 -3.869 1.00 91.06 105 ALA A O 1
ATOM 817 N N . PHE A 1 106 ? 0.736 -3.417 -3.790 1.00 91.44 106 PHE A N 1
ATOM 818 C CA . PHE A 1 106 ? 0.563 -3.434 -2.350 1.00 91.44 106 PHE A CA 1
ATOM 819 C C . PHE A 1 106 ? -0.858 -3.838 -1.996 1.00 91.44 106 PHE A C 1
ATOM 821 O O . PHE A 1 106 ? -1.821 -3.264 -2.503 1.00 91.44 106 PHE A O 1
ATOM 828 N N . ARG A 1 107 ? -0.982 -4.785 -1.073 1.00 92.62 107 ARG A N 1
ATOM 829 C CA . ARG A 1 107 ? -2.222 -5.078 -0.368 1.00 92.62 107 ARG A CA 1
ATOM 830 C C . ARG A 1 107 ? -2.234 -4.275 0.928 1.00 92.62 107 ARG A C 1
ATOM 832 O O . ARG A 1 107 ? -1.390 -4.461 1.802 1.00 92.62 107 ARG A O 1
ATOM 839 N N . ILE A 1 108 ? -3.175 -3.350 1.030 1.00 89.88 108 ILE A N 1
ATOM 840 C CA . ILE A 1 108 ? -3.306 -2.383 2.117 1.00 89.88 108 ILE A CA 1
ATOM 841 C C . ILE A 1 108 ? -4.570 -2.714 2.893 1.00 89.88 108 ILE A C 1
ATOM 843 O O . ILE A 1 108 ? -5.658 -2.714 2.322 1.00 89.88 108 ILE A O 1
ATOM 847 N N . LYS A 1 109 ? -4.431 -2.954 4.195 1.00 90.06 109 LYS A N 1
ATOM 848 C CA . LYS A 1 109 ? -5.553 -3.124 5.115 1.00 90.06 109 LYS A CA 1
ATOM 849 C C . LYS A 1 109 ? -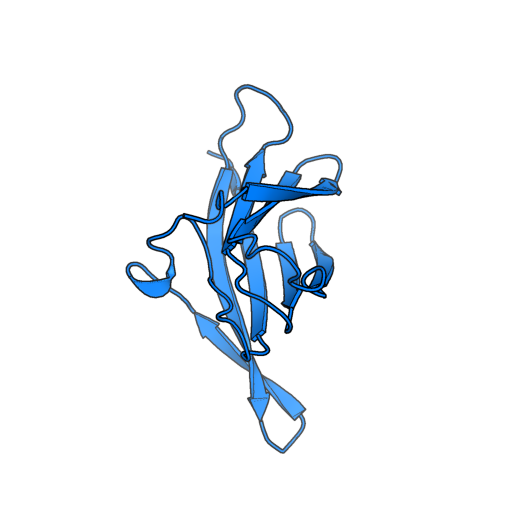5.617 -1.957 6.090 1.00 90.06 109 LYS A C 1
ATOM 851 O O . LYS A 1 109 ? -4.591 -1.532 6.627 1.00 90.06 109 LYS A O 1
ATOM 856 N N . MET A 1 110 ? -6.818 -1.452 6.319 1.00 87.12 110 MET A N 1
ATOM 857 C CA . MET A 1 110 ? -7.102 -0.283 7.141 1.00 87.12 110 MET A CA 1
ATOM 858 C C . MET A 1 110 ? -7.790 -0.690 8.443 1.00 87.12 110 MET A C 1
ATOM 860 O O . MET A 1 110 ? -8.567 -1.633 8.466 1.00 87.12 110 MET A O 1
ATOM 864 N N . TYR A 1 111 ? -7.577 0.072 9.514 1.00 85.19 111 TYR A N 1
ATOM 865 C CA . TYR A 1 111 ? -8.423 -0.003 10.706 1.00 85.19 111 TYR A CA 1
ATOM 866 C C . TYR A 1 111 ? -8.860 1.390 11.159 1.00 85.19 111 TYR A C 1
ATOM 868 O O . TYR A 1 111 ? -8.178 2.390 10.914 1.00 85.19 111 TYR A O 1
ATOM 876 N N . GLU A 1 112 ? -10.011 1.447 11.823 1.00 85.12 112 GLU A N 1
ATOM 877 C CA . GLU A 1 112 ? -10.585 2.655 12.423 1.00 85.12 112 GLU A CA 1
ATOM 878 C C . GLU A 1 112 ? -10.384 2.655 13.947 1.00 85.12 112 GLU A C 1
ATOM 880 O O . GLU A 1 112 ? -10.429 1.589 14.571 1.00 85.12 112 GLU A O 1
ATOM 885 N N . TYR A 1 113 ? -10.149 3.830 14.551 1.00 79.00 113 TYR A N 1
ATOM 886 C CA . TYR A 1 113 ? -9.915 3.980 15.998 1.00 79.00 113 TYR A CA 1
ATOM 887 C C . TYR A 1 113 ? -10.367 5.316 16.600 1.00 79.00 113 TYR A C 1
ATOM 889 O O . TYR A 1 113 ? -10.455 6.331 15.870 1.00 79.00 113 TYR A O 1
#

Sequence (113 aa):
MPDAGWRTTQFFDRQYTLYETHLATDGAEEPEHVVMQEAEDQFLVAGGIGNMVVSVYAAEQGRRVAFESVDEVTFDAEGNELLHRLNGDETTLGGPVIRDGEVKAFRIKMYEY